Protein AF-A0A3A8RUG5-F1 (afdb_monomer_lite)

Foldseek 3Di:
DDPDDQQQAKKKKWKAFPPPRFTAEPVRHGDPDPDDGDIDTDRHPVVLVVVQVVVCVVPQRMKIWIAGPSVRDIDIDHRDPVPD

Radius of gyration: 13.87 Å; chains: 1; bounding box: 45×22×36 Å

pLDDT: mean 82.15, std 13.66, range [41.16, 93.88]

Secondary structure (DSSP, 8-state):
-PPPPTT-PPEEEEEEETTT--EE-TTS-B---SSPPP-EEESSHHHHHHHHHHHHHH-TTEEEEEEETTTTEEEEEE--GGG-

Structure (mmCIF, N/CA/C/O backbone):
data_AF-A0A3A8RUG5-F1
#
_entry.id   AF-A0A3A8RUG5-F1
#
loop_
_atom_site.group_PDB
_atom_site.id
_atom_site.type_symbol
_atom_site.label_atom_id
_atom_site.label_alt_id
_atom_site.label_comp_id
_atom_site.label_asym_id
_atom_site.label_entity_id
_atom_site.label_seq_id
_atom_site.pdbx_PDB_ins_code
_atom_site.Cartn_x
_atom_site.Cartn_y
_atom_site.Cartn_z
_atom_site.occupancy
_atom_site.B_iso_or_equiv
_atom_site.auth_seq_id
_atom_site.auth_comp_id
_atom_site.auth_asym_id
_atom_site.auth_atom_id
_atom_site.pdbx_PDB_model_num
ATOM 1 N N . MET A 1 1 ? 32.337 6.268 -8.281 1.00 47.75 1 MET A N 1
ATOM 2 C CA . MET A 1 1 ? 30.884 6.051 -8.446 1.00 47.75 1 MET A CA 1
ATOM 3 C C . MET A 1 1 ? 30.529 4.824 -7.626 1.00 47.75 1 MET A C 1
ATOM 5 O O . MET A 1 1 ? 31.029 3.753 -7.938 1.00 47.75 1 MET A O 1
ATOM 9 N N . THR A 1 2 ? 29.809 4.992 -6.519 1.00 41.16 2 THR A N 1
ATOM 10 C CA . THR A 1 2 ? 29.435 3.885 -5.622 1.00 41.16 2 THR A CA 1
ATOM 11 C C . THR A 1 2 ? 28.222 3.167 -6.217 1.00 41.16 2 THR A C 1
ATOM 13 O O . THR A 1 2 ? 27.291 3.862 -6.629 1.00 41.16 2 THR A O 1
ATOM 16 N N . PRO A 1 3 ? 28.210 1.826 -6.321 1.00 50.62 3 PRO A N 1
ATOM 17 C CA . PRO A 1 3 ? 27.029 1.111 -6.791 1.00 50.62 3 PRO A CA 1
ATOM 18 C C . PRO A 1 3 ? 25.841 1.387 -5.853 1.00 50.62 3 PRO A C 1
ATOM 20 O O . PRO A 1 3 ? 26.056 1.548 -4.646 1.00 50.62 3 PRO A O 1
ATOM 23 N N . PRO A 1 4 ? 24.601 1.459 -6.372 1.00 53.34 4 PRO A N 1
ATOM 24 C CA . PRO A 1 4 ? 23.423 1.530 -5.520 1.00 53.34 4 PRO A CA 1
ATOM 25 C C . PRO A 1 4 ? 23.414 0.305 -4.601 1.00 53.34 4 PRO A C 1
ATOM 27 O O . PRO A 1 4 ? 23.654 -0.821 -5.045 1.00 53.34 4 PRO A O 1
ATOM 30 N N . LEU A 1 5 ? 23.213 0.542 -3.306 1.00 54.25 5 LEU A N 1
ATOM 31 C CA . LEU A 1 5 ? 23.158 -0.516 -2.305 1.00 54.25 5 LEU A CA 1
ATOM 32 C C . LEU A 1 5 ? 22.046 -1.513 -2.692 1.00 54.25 5 LEU A C 1
ATOM 34 O O . LEU A 1 5 ? 20.939 -1.089 -3.035 1.00 54.25 5 LEU A O 1
ATOM 38 N N . PRO A 1 6 ? 22.295 -2.832 -2.645 1.00 46.88 6 PRO A N 1
ATOM 39 C CA . PRO A 1 6 ? 21.236 -3.812 -2.857 1.00 46.88 6 PRO A CA 1
ATOM 40 C C . PRO A 1 6 ? 20.128 -3.572 -1.820 1.00 46.88 6 PRO A C 1
ATOM 42 O O . PRO A 1 6 ? 20.378 -3.611 -0.618 1.00 46.88 6 PRO A O 1
ATOM 45 N N . GLY A 1 7 ? 18.918 -3.256 -2.294 1.00 52.38 7 GLY A N 1
ATOM 46 C CA . GLY A 1 7 ? 17.770 -2.890 -1.451 1.00 52.38 7 GLY A CA 1
ATOM 47 C C . GLY A 1 7 ? 17.297 -1.432 -1.551 1.00 52.38 7 GLY A C 1
ATOM 48 O O . GLY A 1 7 ? 16.303 -1.091 -0.913 1.00 52.38 7 GLY A O 1
ATOM 49 N N . THR A 1 8 ? 17.933 -0.578 -2.362 1.00 59.62 8 THR A N 1
ATOM 50 C CA . THR A 1 8 ? 17.520 0.828 -2.582 1.00 59.62 8 THR A CA 1
ATOM 51 C C . THR A 1 8 ? 16.634 1.012 -3.820 1.00 59.62 8 THR A C 1
ATOM 53 O O . THR A 1 8 ? 16.853 1.921 -4.621 1.00 59.62 8 THR A O 1
ATOM 56 N N . GLY A 1 9 ? 15.678 0.109 -4.043 1.00 65.38 9 GLY A N 1
ATOM 57 C CA . GLY A 1 9 ? 14.651 0.306 -5.069 1.00 65.38 9 GLY A CA 1
ATOM 58 C C . GLY A 1 9 ? 13.570 1.282 -4.590 1.00 65.38 9 GLY A C 1
ATOM 59 O O . GLY A 1 9 ? 13.287 1.300 -3.388 1.00 65.38 9 GLY A O 1
ATOM 60 N N . PRO A 1 10 ? 12.944 2.063 -5.493 1.00 83.44 10 PRO A N 1
ATOM 61 C CA . PRO A 1 10 ? 11.834 2.929 -5.115 1.00 83.44 10 PRO A CA 1
ATOM 62 C C . PRO A 1 10 ? 10.695 2.090 -4.527 1.00 83.44 10 PRO A C 1
ATOM 64 O O . PRO A 1 10 ? 10.362 1.013 -5.032 1.00 83.44 10 PRO A O 1
ATOM 67 N N . VAL A 1 11 ? 10.111 2.576 -3.436 1.00 90.50 11 VAL A N 1
ATOM 68 C CA . VAL A 1 11 ? 8.929 1.978 -2.814 1.00 90.50 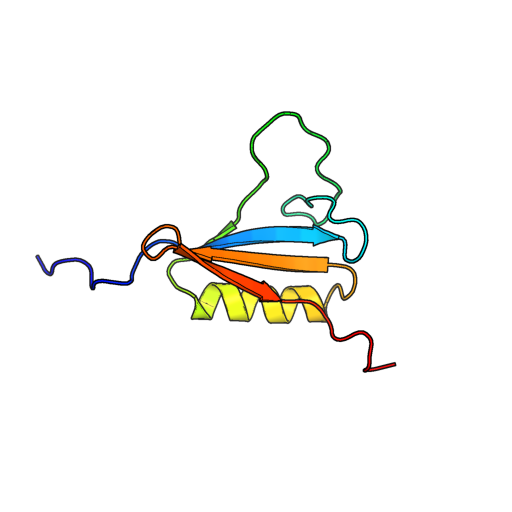11 VAL A CA 1
ATOM 69 C C . VAL A 1 11 ? 7.700 2.669 -3.372 1.00 90.50 11 VAL A C 1
ATOM 71 O O . VAL A 1 11 ? 7.590 3.888 -3.317 1.00 90.50 11 VAL A O 1
ATOM 74 N N . GLN A 1 12 ? 6.762 1.886 -3.878 1.00 92.56 12 GLN A N 1
ATOM 75 C CA . GLN A 1 12 ? 5.494 2.357 -4.408 1.00 92.56 12 GLN A CA 1
ATOM 76 C C . GLN A 1 12 ? 4.402 2.183 -3.355 1.00 92.56 12 GLN A C 1
ATOM 78 O O . GLN A 1 12 ? 4.202 1.085 -2.843 1.00 92.56 12 GLN A O 1
ATOM 83 N N . VAL A 1 13 ? 3.674 3.249 -3.046 1.00 92.56 13 VAL A N 1
ATOM 84 C CA . VAL A 1 13 ? 2.513 3.234 -2.154 1.00 92.56 13 VAL A CA 1
ATOM 85 C C . VAL A 1 13 ? 1.255 3.419 -2.982 1.00 92.56 13 VAL A C 1
ATOM 87 O O . VAL A 1 13 ? 1.109 4.413 -3.689 1.00 92.56 13 VAL A O 1
ATOM 90 N N . THR A 1 14 ? 0.332 2.470 -2.880 1.00 92.62 14 THR A N 1
ATOM 91 C CA . THR A 1 14 ? -1.035 2.594 -3.401 1.00 92.62 14 THR A CA 1
ATOM 92 C C . THR A 1 14 ? -1.980 2.857 -2.237 1.00 92.62 14 THR A C 1
ATOM 94 O O . THR A 1 14 ? -1.882 2.187 -1.210 1.00 92.62 14 THR A O 1
ATOM 97 N N . LEU A 1 15 ? -2.893 3.812 -2.388 1.00 92.38 15 LEU A N 1
ATOM 98 C CA . LEU A 1 15 ? -3.946 4.065 -1.406 1.00 92.38 15 LEU A CA 1
ATOM 99 C C . LEU A 1 15 ? -5.200 3.284 -1.800 1.00 92.38 15 LEU A C 1
ATOM 101 O O . LEU A 1 15 ? -5.546 3.239 -2.980 1.00 92.38 15 LEU A O 1
ATOM 105 N N . ALA A 1 16 ? -5.890 2.695 -0.831 1.00 91.50 16 ALA A N 1
ATOM 106 C CA . ALA A 1 16 ? -7.171 2.033 -1.042 1.00 91.50 16 ALA A CA 1
ATOM 107 C C . ALA A 1 16 ? -8.130 2.304 0.121 1.00 91.50 16 ALA A C 1
ATOM 109 O O . ALA A 1 16 ? -7.713 2.632 1.228 1.00 91.50 16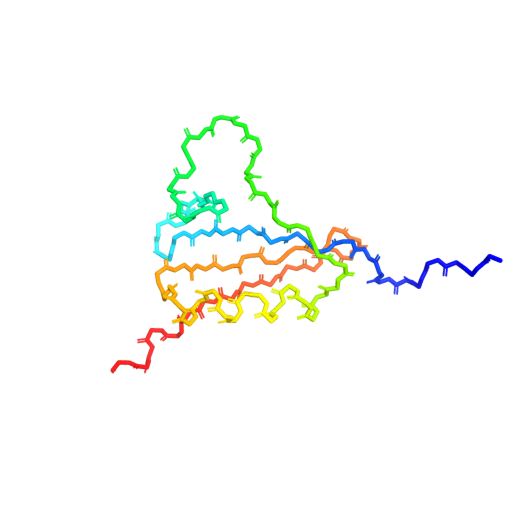 ALA A O 1
ATOM 110 N N . GLU A 1 17 ? -9.429 2.207 -0.132 1.00 90.38 17 GLU A N 1
ATOM 111 C CA . GLU A 1 17 ? -10.454 2.307 0.902 1.00 90.38 17 GLU A CA 1
ATOM 112 C C . GLU A 1 17 ? -10.569 0.976 1.661 1.00 90.38 17 GLU A C 1
ATOM 114 O O . GLU A 1 17 ? -10.727 -0.096 1.066 1.00 90.38 17 GLU A O 1
ATOM 119 N N . VAL A 1 18 ? -10.516 1.053 2.991 1.00 84.25 18 VAL A N 1
ATOM 120 C CA . VAL A 1 18 ? -10.649 -0.103 3.882 1.00 84.25 18 VAL A CA 1
ATOM 121 C C . VAL A 1 18 ? -12.010 -0.767 3.644 1.00 84.25 18 VAL A C 1
ATOM 123 O O . VAL A 1 18 ? -13.033 -0.097 3.512 1.00 84.25 18 VAL A O 1
ATOM 126 N N . ASN A 1 19 ? -12.031 -2.102 3.624 1.00 82.06 19 ASN A N 1
ATOM 127 C CA . ASN A 1 19 ? -13.192 -2.978 3.383 1.00 82.06 19 ASN A CA 1
ATOM 128 C C . ASN A 1 19 ? -13.703 -3.057 1.939 1.00 82.06 19 ASN A C 1
ATOM 130 O O . ASN A 1 19 ? -14.287 -4.080 1.586 1.00 82.06 19 ASN A O 1
ATOM 134 N N . THR A 1 20 ? -13.509 -2.033 1.105 1.00 83.44 20 THR A N 1
ATOM 135 C CA . THR A 1 20 ? -13.967 -2.075 -0.296 1.00 83.44 20 THR A CA 1
ATOM 136 C C . THR A 1 20 ? -12.846 -2.396 -1.276 1.00 83.44 20 THR A C 1
ATOM 138 O O . THR A 1 20 ? -13.128 -2.864 -2.378 1.00 83.44 20 THR A O 1
ATOM 141 N N . GLY A 1 21 ? -11.583 -2.168 -0.895 1.00 81.62 21 GLY A N 1
ATOM 142 C CA . GLY A 1 21 ? -10.422 -2.399 -1.759 1.00 81.62 21 GLY A CA 1
ATOM 143 C C . GLY A 1 21 ? -10.377 -1.464 -2.971 1.00 81.62 21 GLY A C 1
ATOM 144 O O . GLY A 1 21 ? -9.600 -1.686 -3.900 1.00 81.62 21 GLY A O 1
ATOM 145 N N . ILE A 1 22 ? -11.219 -0.424 -2.990 1.00 87.69 22 ILE A N 1
ATOM 146 C CA . ILE A 1 22 ? -11.259 0.556 -4.072 1.00 87.69 22 ILE A CA 1
ATOM 147 C C . ILE A 1 22 ? -9.998 1.407 -3.982 1.00 87.69 22 ILE A C 1
ATOM 149 O O . ILE A 1 22 ? -9.764 2.058 -2.965 1.00 87.69 22 ILE A O 1
ATOM 153 N N . VAL A 1 23 ? -9.212 1.431 -5.057 1.00 88.94 23 VAL A N 1
ATOM 154 C CA . VAL A 1 23 ? -8.022 2.282 -5.151 1.00 88.94 23 VAL A CA 1
ATOM 155 C C . VAL A 1 23 ? -8.433 3.750 -5.060 1.00 88.94 23 VAL A C 1
ATOM 157 O O . VAL A 1 23 ? -9.410 4.183 -5.674 1.00 88.94 23 VAL A O 1
ATOM 160 N N . LEU A 1 24 ? -7.674 4.519 -4.293 1.00 88.69 24 LEU A N 1
ATOM 161 C CA . LEU A 1 24 ? -7.847 5.951 -4.127 1.00 88.69 24 LEU A CA 1
ATOM 162 C C . LEU A 1 24 ? -6.760 6.705 -4.895 1.00 88.69 24 LEU A C 1
ATOM 164 O O . LEU A 1 24 ? -5.629 6.240 -5.020 1.00 88.69 24 LEU A O 1
ATOM 168 N N . ASP A 1 25 ? -7.101 7.887 -5.392 1.00 85.94 25 ASP A N 1
ATOM 169 C CA . ASP A 1 25 ? -6.144 8.834 -5.944 1.00 85.94 25 ASP A CA 1
ATOM 170 C C . ASP A 1 25 ? -5.300 9.508 -4.848 1.00 85.94 25 ASP A C 1
ATOM 172 O O . ASP A 1 25 ? -5.493 9.313 -3.643 1.00 85.94 25 ASP A O 1
ATOM 176 N N . THR A 1 26 ? -4.344 10.341 -5.261 1.00 79.44 26 THR A N 1
ATOM 177 C CA . THR A 1 26 ? -3.451 11.069 -4.344 1.00 79.44 26 THR A CA 1
ATOM 178 C C . THR A 1 26 ? -4.191 12.060 -3.434 1.00 79.44 26 THR A C 1
ATOM 180 O O . THR A 1 26 ? -3.671 12.431 -2.376 1.00 79.44 26 THR A O 1
ATOM 183 N N . HIS A 1 27 ? -5.420 12.437 -3.797 1.00 78.81 27 HIS A N 1
ATOM 184 C CA . HIS A 1 27 ? -6.320 13.295 -3.031 1.00 78.81 27 HIS A CA 1
ATOM 185 C C . HIS A 1 27 ? -7.304 12.507 -2.146 1.00 78.81 27 HIS A C 1
ATOM 187 O O . HIS A 1 27 ? -8.101 13.125 -1.442 1.00 78.81 27 HIS A O 1
ATOM 193 N N . GLY A 1 28 ? -7.250 11.170 -2.144 1.00 76.19 28 GLY A N 1
ATOM 194 C CA . GLY A 1 28 ? -8.142 10.311 -1.360 1.00 76.19 28 GLY A CA 1
ATOM 195 C C . GLY A 1 28 ? -9.522 10.086 -1.989 1.00 76.19 28 GLY A C 1
ATOM 196 O O . GLY A 1 28 ? -10.442 9.650 -1.300 1.00 76.19 28 GLY A O 1
ATOM 197 N N . ARG A 1 29 ? -9.707 10.385 -3.279 1.00 85.31 29 ARG A N 1
ATOM 198 C CA . ARG A 1 29 ? -10.956 10.115 -4.007 1.00 85.31 29 ARG A CA 1
ATOM 199 C C . ARG A 1 29 ? -10.878 8.760 -4.688 1.00 85.31 29 ARG A C 1
ATOM 201 O O . ARG A 1 29 ? -9.811 8.338 -5.111 1.00 85.31 29 ARG A O 1
ATOM 208 N N . ARG A 1 30 ? -12.018 8.088 -4.847 1.00 86.56 30 ARG A N 1
ATOM 209 C CA . ARG A 1 30 ? -12.080 6.800 -5.549 1.00 86.56 30 ARG A CA 1
ATOM 210 C C . ARG A 1 30 ? -11.572 6.947 -6.981 1.00 86.56 30 ARG A C 1
ATOM 212 O O . ARG A 1 30 ? -12.128 7.711 -7.770 1.00 86.56 30 ARG A O 1
ATOM 219 N N . PHE A 1 31 ? -10.534 6.192 -7.308 1.00 84.62 31 PHE A N 1
ATOM 220 C CA . PHE A 1 31 ? -10.005 6.090 -8.654 1.00 84.62 31 PHE A CA 1
ATOM 221 C C . PHE A 1 31 ? -10.820 5.047 -9.426 1.00 84.62 31 PHE A C 1
ATOM 223 O O . PHE A 1 31 ? -10.707 3.848 -9.186 1.00 84.62 31 PHE A O 1
ATOM 230 N N . VAL A 1 32 ? -11.663 5.512 -10.352 1.00 78.38 32 VAL A N 1
ATOM 231 C CA . VAL A 1 32 ? -12.540 4.666 -11.192 1.00 78.38 32 VAL A CA 1
ATOM 232 C C . VAL A 1 32 ? -12.097 4.714 -12.665 1.00 78.38 32 VAL A C 1
ATOM 234 O O . VAL A 1 32 ? -12.909 4.693 -13.585 1.00 78.38 32 VAL A O 1
ATOM 237 N N . GLY A 1 33 ? -10.791 4.864 -12.904 1.00 76.88 33 GLY A N 1
ATOM 238 C CA . GLY A 1 33 ? -10.207 4.932 -14.245 1.00 76.88 33 GLY A CA 1
ATOM 239 C C . GLY A 1 33 ? -9.752 3.566 -14.766 1.00 76.88 33 GLY A C 1
ATOM 240 O O . GLY A 1 33 ? -9.376 2.698 -13.989 1.00 76.88 33 GLY A O 1
ATOM 241 N N . GLY A 1 34 ? -9.723 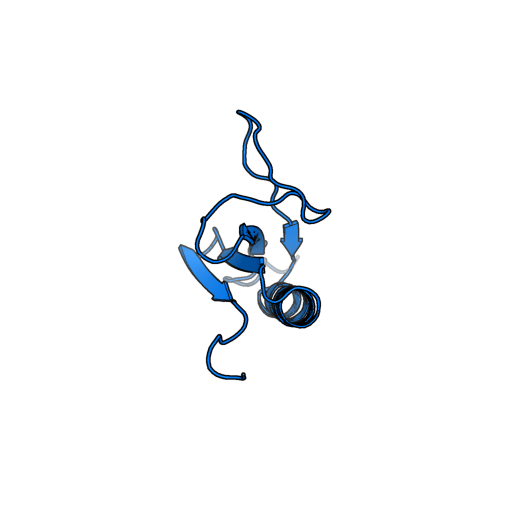3.391 -16.093 1.00 75.88 34 GLY A N 1
ATOM 242 C CA . GLY A 1 34 ? -9.161 2.195 -16.750 1.00 75.88 34 GLY A CA 1
ATOM 243 C C . GLY A 1 34 ? -7.630 2.198 -16.893 1.00 75.88 34 GLY A C 1
ATOM 244 O O . GLY A 1 34 ? -7.075 1.320 -17.546 1.00 75.88 34 GLY A O 1
ATOM 245 N N . GLY A 1 35 ? -6.955 3.213 -16.343 1.00 78.00 35 GLY A N 1
ATOM 246 C CA . GLY A 1 35 ? -5.498 3.348 -16.366 1.00 78.00 35 GLY A CA 1
ATOM 247 C C . GLY A 1 35 ? -4.811 2.627 -15.202 1.00 78.00 35 GLY A C 1
ATOM 248 O O . GLY A 1 35 ? -5.487 2.077 -14.329 1.00 78.00 35 GLY A O 1
ATOM 249 N N . PRO A 1 36 ? -3.466 2.638 -15.159 1.00 79.81 36 PRO A N 1
ATOM 250 C CA . PRO A 1 36 ? -2.739 2.110 -14.015 1.00 79.81 36 PRO A CA 1
ATOM 251 C C . PRO A 1 36 ? -3.152 2.854 -12.735 1.00 79.81 36 PRO A C 1
ATOM 253 O O . PRO A 1 36 ? -3.417 4.060 -12.788 1.00 79.81 36 PRO A O 1
ATOM 256 N N . PRO A 1 37 ? -3.216 2.154 -11.589 1.00 79.88 37 PRO A N 1
ATOM 257 C CA . PRO A 1 37 ? -3.557 2.786 -10.327 1.00 79.88 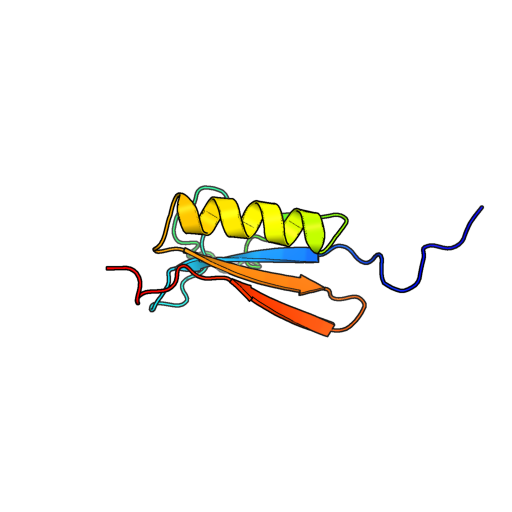37 PRO A CA 1
ATOM 258 C C . PRO A 1 37 ? -2.528 3.876 -9.994 1.00 79.88 37 PRO A C 1
ATOM 260 O O . PRO A 1 37 ? -1.333 3.682 -10.237 1.00 79.88 37 PRO A O 1
ATOM 263 N N . PRO A 1 38 ? -2.963 5.015 -9.435 1.00 86.25 38 PRO A N 1
ATOM 264 C CA . PRO A 1 38 ? -2.045 6.038 -8.966 1.00 86.25 38 PRO A CA 1
ATOM 265 C C . PRO A 1 38 ? -1.166 5.464 -7.851 1.00 86.25 38 PRO A C 1
ATOM 267 O O . PRO A 1 38 ? -1.658 4.918 -6.862 1.00 86.25 38 PRO A O 1
ATOM 270 N N . VAL A 1 39 ? 0.146 5.598 -8.028 1.00 89.81 39 VAL A N 1
ATOM 271 C CA . VAL A 1 39 ? 1.155 5.189 -7.050 1.00 89.81 39 VAL A CA 1
ATOM 272 C C . VAL A 1 39 ? 1.971 6.398 -6.616 1.00 89.81 39 VAL A C 1
ATOM 274 O O . VAL A 1 39 ? 2.273 7.282 -7.416 1.00 89.81 39 VAL A O 1
ATOM 277 N N . LEU A 1 40 ? 2.315 6.437 -5.335 1.00 89.69 40 LEU A N 1
ATOM 278 C CA . LEU A 1 40 ? 3.267 7.386 -4.769 1.00 89.69 40 LEU A CA 1
ATOM 279 C C . LEU A 1 40 ? 4.617 6.688 -4.638 1.00 89.69 40 LEU A C 1
ATOM 281 O O . LEU A 1 40 ? 4.681 5.598 -4.077 1.00 89.69 40 LEU A O 1
ATOM 285 N N . GLU A 1 41 ? 5.685 7.297 -5.141 1.00 91.00 41 GL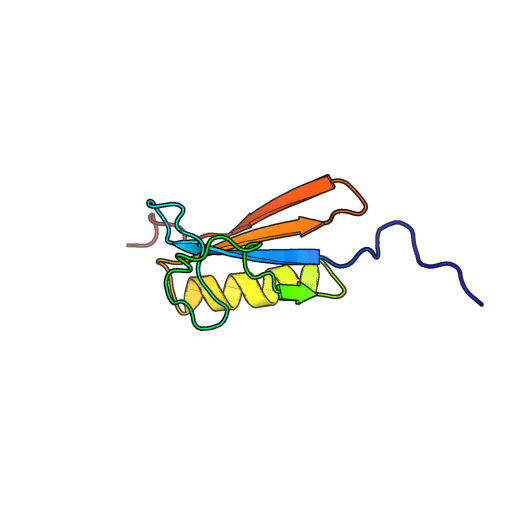U A N 1
ATOM 286 C CA . GLU A 1 41 ? 7.026 6.711 -5.091 1.00 91.00 41 GLU A CA 1
ATOM 287 C C . GLU A 1 41 ? 7.867 7.361 -3.992 1.00 91.00 41 GLU A C 1
ATOM 289 O O . GLU A 1 41 ? 7.903 8.584 -3.859 1.00 91.00 41 GLU A O 1
ATOM 294 N N . PHE A 1 42 ? 8.551 6.531 -3.211 1.00 89.62 42 PHE A N 1
ATOM 295 C CA . PHE A 1 42 ? 9.414 6.930 -2.104 1.00 89.62 42 PHE A CA 1
ATOM 296 C C . PHE A 1 42 ? 10.807 6.333 -2.277 1.00 89.62 42 PHE A C 1
ATOM 298 O O . PHE A 1 42 ? 10.962 5.237 -2.822 1.00 89.62 42 PHE A O 1
ATOM 305 N N . ALA A 1 43 ? 11.828 7.026 -1.770 1.00 86.62 43 ALA A N 1
ATOM 306 C CA . ALA A 1 43 ? 13.211 6.567 -1.867 1.00 86.62 43 ALA A CA 1
ATOM 307 C C . ALA A 1 43 ? 13.509 5.380 -0.931 1.00 86.62 43 ALA A C 1
ATOM 309 O O . ALA A 1 43 ? 14.443 4.616 -1.176 1.00 86.62 43 ALA A O 1
ATOM 310 N N . SER A 1 44 ? 12.725 5.212 0.142 1.00 87.25 44 SER A N 1
ATOM 311 C CA . SER A 1 44 ? 12.921 4.164 1.148 1.00 87.25 44 SER A CA 1
ATOM 312 C C . SER A 1 44 ? 11.601 3.630 1.726 1.00 87.25 44 SER A C 1
ATOM 314 O O . SER A 1 44 ? 10.556 4.279 1.652 1.00 87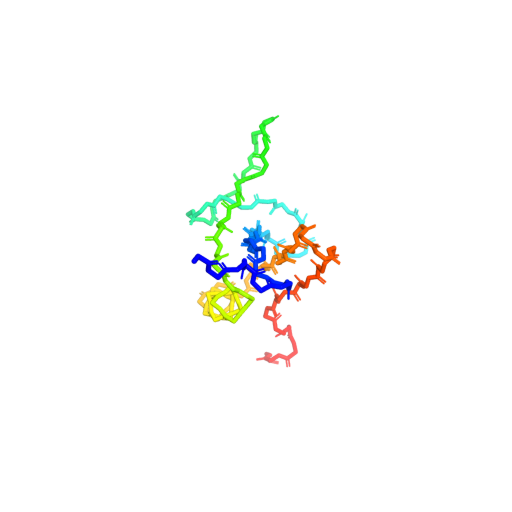.25 44 SER A O 1
ATOM 316 N N . LEU A 1 45 ? 11.648 2.437 2.343 1.00 88.81 45 LEU A N 1
ATOM 317 C CA . LEU A 1 45 ? 10.491 1.900 3.087 1.00 88.81 45 LEU A CA 1
ATOM 318 C C . LEU A 1 45 ? 10.171 2.745 4.317 1.00 88.81 45 LEU A C 1
ATOM 320 O O . LEU A 1 45 ? 9.012 2.826 4.700 1.00 88.81 45 LEU A O 1
ATOM 324 N N . GLU A 1 46 ? 11.181 3.343 4.945 1.00 89.56 46 GLU A N 1
ATOM 325 C CA . GLU A 1 46 ? 10.995 4.153 6.145 1.00 89.56 46 GLU A CA 1
ATOM 326 C C . GLU A 1 46 ? 10.137 5.387 5.846 1.00 89.56 46 GLU A C 1
ATOM 328 O O . GLU A 1 46 ? 9.133 5.614 6.520 1.00 89.56 46 GLU A O 1
ATOM 333 N N . GLU A 1 47 ? 10.453 6.113 4.771 1.00 89.88 47 GLU A N 1
ATOM 334 C CA . GLU A 1 47 ? 9.656 7.257 4.315 1.00 89.88 47 GLU A CA 1
ATOM 335 C C . GLU A 1 47 ? 8.235 6.840 3.919 1.00 89.88 47 GLU A C 1
ATOM 337 O O . GLU A 1 47 ? 7.260 7.471 4.335 1.00 89.88 47 GLU A O 1
ATOM 342 N N . ALA A 1 48 ? 8.105 5.740 3.169 1.00 91.50 48 ALA A N 1
ATOM 343 C CA . ALA A 1 48 ? 6.808 5.210 2.758 1.00 91.50 48 ALA A CA 1
ATOM 344 C C . ALA A 1 48 ? 5.940 4.808 3.963 1.00 91.50 48 ALA A C 1
ATOM 346 O O . ALA A 1 48 ? 4.733 5.072 3.983 1.00 91.50 48 ALA A O 1
ATOM 347 N N . ARG A 1 49 ? 6.544 4.200 4.993 1.00 91.81 49 ARG A N 1
ATOM 348 C CA . ARG A 1 49 ? 5.872 3.839 6.248 1.00 91.81 49 ARG A CA 1
ATOM 349 C C . ARG A 1 49 ? 5.467 5.070 7.037 1.00 91.81 49 ARG A C 1
ATOM 351 O O . ARG A 1 49 ? 4.320 5.129 7.463 1.00 91.81 49 ARG A O 1
ATOM 358 N N . ALA A 1 50 ? 6.351 6.055 7.192 1.00 92.38 50 ALA A N 1
ATOM 359 C CA . ALA A 1 50 ? 6.043 7.294 7.904 1.00 92.38 50 ALA A CA 1
ATOM 360 C C . ALA A 1 50 ? 4.874 8.045 7.245 1.00 92.38 50 ALA A C 1
ATOM 362 O O . ALA A 1 50 ? 3.927 8.453 7.923 1.00 92.38 50 ALA A O 1
ATOM 363 N N . PHE A 1 51 ? 4.886 8.153 5.911 1.00 91.94 51 PHE A N 1
ATOM 364 C CA . PHE A 1 51 ? 3.766 8.702 5.148 1.00 91.94 51 PHE A CA 1
ATOM 365 C C . PHE A 1 51 ? 2.478 7.907 5.384 1.00 91.94 51 PHE A C 1
ATOM 367 O O . PHE A 1 51 ? 1.426 8.486 5.658 1.00 91.94 51 PHE A O 1
ATOM 374 N N . SER A 1 52 ? 2.562 6.578 5.306 1.00 92.50 52 SER A N 1
ATOM 375 C CA . SER A 1 52 ? 1.402 5.699 5.437 1.00 92.50 52 SER A CA 1
ATOM 376 C C . SER A 1 52 ? 0.801 5.739 6.836 1.00 92.50 52 SER A C 1
ATOM 378 O O . SER A 1 52 ? -0.410 5.873 6.959 1.00 92.50 52 SER A O 1
ATOM 380 N N . GLN A 1 53 ? 1.628 5.712 7.883 1.00 92.38 53 GLN A N 1
ATOM 381 C CA . GLN A 1 53 ? 1.202 5.839 9.278 1.00 92.38 53 GLN A CA 1
ATOM 382 C C . GLN A 1 53 ? 0.466 7.154 9.523 1.00 92.38 53 GLN A C 1
ATOM 384 O O . GLN A 1 53 ? -0.617 7.158 10.104 1.00 92.38 53 GLN A O 1
ATOM 389 N N . ARG A 1 54 ? 1.009 8.268 9.024 1.00 91.75 54 ARG A N 1
ATOM 390 C CA . ARG A 1 54 ? 0.331 9.561 9.116 1.00 91.75 54 ARG A CA 1
ATOM 391 C C . ARG A 1 54 ? -1.000 9.547 8.362 1.00 91.75 54 ARG A C 1
ATOM 393 O O . ARG A 1 54 ? -2.007 10.013 8.887 1.00 91.75 54 ARG A O 1
ATOM 400 N N . ARG A 1 55 ? -1.028 8.973 7.154 1.00 90.88 55 ARG A N 1
ATOM 401 C CA . ARG A 1 55 ? -2.239 8.915 6.326 1.00 90.88 55 ARG A CA 1
ATOM 402 C C . ARG A 1 55 ? -3.359 8.112 6.989 1.00 90.88 55 ARG A C 1
ATOM 404 O O . ARG A 1 55 ? -4.487 8.591 6.997 1.00 90.88 55 ARG A O 1
ATOM 411 N N . ILE A 1 56 ? -3.064 6.942 7.558 1.00 91.75 56 ILE A N 1
ATOM 412 C CA . ILE A 1 56 ? -4.075 6.112 8.237 1.00 91.75 56 ILE A CA 1
ATOM 413 C C . ILE A 1 56 ? -4.544 6.726 9.564 1.00 91.75 56 ILE A C 1
ATOM 415 O O . ILE A 1 56 ? -5.676 6.492 9.971 1.00 91.75 56 ILE A O 1
ATOM 419 N N . GLN A 1 57 ? -3.712 7.535 10.232 1.00 90.31 57 GLN A N 1
ATOM 420 C CA . GLN A 1 57 ? -4.124 8.294 11.419 1.00 90.31 57 GLN A CA 1
ATOM 421 C C . GLN A 1 57 ? -5.075 9.441 11.058 1.00 90.31 57 GLN A C 1
ATOM 423 O O . GLN A 1 57 ? -6.080 9.645 11.734 1.00 90.31 57 GLN A O 1
ATOM 428 N N . GLU A 1 58 ? -4.777 10.179 9.986 1.00 89.75 58 GLU A N 1
ATOM 429 C CA . GLU A 1 58 ? -5.628 11.270 9.494 1.00 89.75 58 GLU A CA 1
ATOM 430 C C . GLU A 1 58 ? -6.923 10.742 8.848 1.00 89.75 58 GLU A C 1
ATOM 432 O O . GLU A 1 58 ? -7.966 11.391 8.916 1.00 89.75 58 GLU A O 1
ATOM 437 N N . GLN A 1 59 ? -6.865 9.570 8.207 1.00 88.94 59 GLN A N 1
ATOM 438 C CA . GLN A 1 59 ? -7.968 8.958 7.465 1.00 88.94 59 GLN A CA 1
ATOM 439 C C . GLN A 1 59 ? -8.037 7.446 7.753 1.00 88.94 59 GLN A C 1
ATOM 441 O O . GLN A 1 59 ? -7.554 6.644 6.953 1.00 88.94 59 GLN A O 1
ATOM 446 N N . PRO A 1 60 ? -8.680 7.018 8.856 1.00 88.62 60 PRO A N 1
ATOM 447 C CA . PRO A 1 60 ? -8.709 5.609 9.274 1.00 88.62 60 PRO A CA 1
ATOM 448 C C . PRO A 1 60 ? -9.469 4.678 8.317 1.00 88.62 60 PRO A C 1
ATOM 450 O O . PRO A 1 60 ? -9.357 3.461 8.406 1.00 88.62 60 PRO A O 1
ATOM 453 N N . GLN A 1 61 ? -10.234 5.245 7.385 1.00 88.38 61 GLN A N 1
ATOM 454 C CA . GLN A 1 61 ? -10.903 4.529 6.296 1.00 88.38 61 GLN A CA 1
ATOM 455 C C . GLN A 1 61 ? -9.991 4.230 5.096 1.00 88.38 61 GLN A C 1
ATOM 457 O O . GLN A 1 61 ? -10.460 3.666 4.111 1.00 88.38 61 GLN A O 1
ATOM 462 N N . VAL A 1 62 ? -8.716 4.625 5.148 1.00 89.81 62 VAL A N 1
ATOM 463 C CA . VAL A 1 62 ? -7.719 4.379 4.101 1.00 89.81 62 VAL A CA 1
ATOM 464 C C . VAL A 1 62 ? -6.736 3.309 4.568 1.00 89.81 62 VAL A C 1
ATOM 466 O O . VAL A 1 62 ? -6.297 3.312 5.717 1.00 89.81 62 VAL A O 1
ATOM 469 N N . GLU A 1 63 ? -6.371 2.408 3.665 1.00 93.25 63 GLU A N 1
ATOM 470 C CA . GLU A 1 63 ? -5.214 1.530 3.789 1.00 93.25 63 GLU A CA 1
ATOM 471 C C . GLU A 1 63 ? -4.155 1.889 2.742 1.00 93.25 63 GLU A C 1
ATOM 473 O O . GLU A 1 63 ? -4.453 2.324 1.627 1.00 93.25 63 GLU A O 1
ATOM 478 N N . CYS A 1 64 ? -2.896 1.722 3.124 1.00 92.88 64 CYS A N 1
ATOM 479 C CA . CYS A 1 64 ? -1.733 1.999 2.302 1.00 92.88 64 CYS A CA 1
ATOM 480 C C . CYS A 1 64 ? -1.031 0.680 1.984 1.00 92.88 64 CYS A C 1
ATOM 482 O O . CYS A 1 64 ? -0.577 -0.023 2.887 1.00 92.88 64 CYS A O 1
ATOM 484 N N . VAL A 1 65 ? -0.909 0.361 0.699 1.00 93.31 65 VAL A N 1
ATOM 485 C CA . VAL A 1 65 ? -0.205 -0.824 0.203 1.00 93.31 65 VAL A CA 1
ATOM 486 C C . VAL A 1 65 ? 1.170 -0.399 -0.299 1.00 93.31 65 VAL A C 1
ATOM 488 O O . VAL A 1 65 ? 1.279 0.236 -1.347 1.00 93.31 65 VAL A O 1
ATOM 491 N N . LEU A 1 66 ? 2.214 -0.752 0.443 1.00 93.88 66 LEU A N 1
ATOM 492 C CA . LEU A 1 66 ? 3.615 -0.528 0.109 1.00 93.88 66 LEU A CA 1
ATOM 493 C C . LEU A 1 66 ? 4.109 -1.713 -0.713 1.00 93.88 66 LEU A C 1
ATOM 495 O O . LEU A 1 66 ? 3.951 -2.865 -0.317 1.00 93.88 66 LEU A O 1
ATOM 499 N N . LYS A 1 67 ? 4.740 -1.434 -1.847 1.00 91.88 67 LYS A N 1
ATOM 500 C CA . LYS A 1 67 ? 5.362 -2.426 -2.718 1.00 91.88 67 LYS A CA 1
ATOM 501 C C . LYS A 1 67 ? 6.775 -1.979 -3.023 1.00 91.88 67 LYS A C 1
ATOM 503 O O . LYS A 1 67 ? 6.984 -0.841 -3.431 1.00 91.88 67 LYS A O 1
ATOM 508 N N . ARG A 1 68 ? 7.747 -2.869 -2.875 1.00 89.69 68 ARG A N 1
ATOM 509 C CA . ARG A 1 68 ? 9.116 -2.628 -3.319 1.00 89.69 68 ARG A CA 1
ATOM 510 C C . ARG A 1 68 ? 9.440 -3.605 -4.452 1.00 89.69 68 ARG A C 1
ATOM 512 O O . ARG A 1 68 ? 9.729 -4.772 -4.201 1.00 89.69 68 ARG A O 1
ATOM 519 N N . PRO A 1 69 ? 9.392 -3.157 -5.717 1.00 84.50 69 PRO A N 1
ATOM 520 C CA . PRO A 1 69 ? 9.604 -4.044 -6.859 1.00 84.50 69 PRO A CA 1
ATOM 521 C C . PRO A 1 69 ? 10.994 -4.691 -6.889 1.00 84.50 69 PRO A C 1
ATOM 523 O O . PRO A 1 69 ? 11.149 -5.765 -7.458 1.00 84.50 69 PRO A O 1
ATOM 526 N N . SER A 1 70 ? 12.002 -4.060 -6.273 1.00 84.06 70 SER A N 1
ATOM 527 C CA . SER A 1 70 ? 13.388 -4.544 -6.300 1.00 84.06 70 SER A CA 1
ATOM 528 C C . SER A 1 70 ? 13.607 -5.869 -5.571 1.00 84.06 70 SER A C 1
ATOM 530 O O . SER A 1 70 ? 14.537 -6.590 -5.913 1.00 84.06 70 SER A O 1
ATOM 532 N N . ASP A 1 71 ? 12.802 -6.170 -4.552 1.00 82.81 71 ASP A N 1
ATOM 533 C CA . ASP A 1 71 ? 12.909 -7.391 -3.739 1.00 82.81 71 ASP A CA 1
ATOM 534 C C . ASP A 1 71 ? 11.566 -8.128 -3.577 1.00 82.81 71 ASP A C 1
ATOM 536 O O . ASP A 1 71 ? 11.491 -9.130 -2.869 1.00 82.81 71 ASP A O 1
ATOM 540 N N . GLY A 1 72 ? 10.504 -7.648 -4.233 1.00 84.12 72 GLY A N 1
ATOM 541 C CA . GLY A 1 72 ? 9.166 -8.231 -4.155 1.00 84.12 72 GLY A CA 1
ATOM 542 C C . GLY A 1 72 ? 8.466 -8.011 -2.812 1.00 84.12 72 GLY A C 1
ATOM 543 O O . GLY A 1 72 ? 7.454 -8.661 -2.551 1.00 84.12 72 GLY A O 1
ATOM 544 N N . HIS A 1 73 ? 8.969 -7.119 -1.953 1.00 87.25 73 HIS A N 1
ATOM 545 C CA . HIS A 1 73 ? 8.347 -6.837 -0.664 1.00 87.25 73 HIS A CA 1
ATOM 546 C C . HIS A 1 73 ? 6.971 -6.184 -0.844 1.00 87.25 73 HIS A C 1
ATOM 548 O O . HIS A 1 73 ? 6.822 -5.226 -1.607 1.00 87.25 73 HIS A O 1
ATOM 554 N N . VAL A 1 74 ? 5.974 -6.678 -0.106 1.00 91.62 74 VAL A N 1
ATOM 555 C CA . VAL A 1 74 ? 4.627 -6.099 -0.038 1.00 91.62 74 VAL A CA 1
ATOM 556 C C . VAL A 1 74 ? 4.207 -5.984 1.422 1.00 91.62 74 VAL A C 1
ATOM 558 O O . VAL A 1 74 ? 4.263 -6.960 2.166 1.00 91.62 74 VAL A O 1
ATOM 561 N N . GLU A 1 75 ? 3.760 -4.798 1.818 1.00 92.50 75 GLU A N 1
ATOM 562 C CA . GLU A 1 75 ? 3.296 -4.487 3.168 1.00 92.50 75 GLU A CA 1
ATOM 563 C C . GLU A 1 75 ? 1.995 -3.682 3.090 1.00 92.50 75 GLU A C 1
ATOM 565 O O . GLU A 1 75 ? 1.848 -2.808 2.239 1.00 92.50 75 GLU A O 1
ATOM 570 N N . VAL A 1 76 ? 1.036 -3.976 3.969 1.00 91.44 76 VAL A N 1
ATOM 571 C CA . VAL A 1 76 ? -0.245 -3.260 4.039 1.00 91.44 76 VAL A CA 1
ATOM 572 C C . VAL A 1 76 ? -0.374 -2.624 5.415 1.00 91.44 76 VAL A C 1
ATOM 574 O O . VAL A 1 76 ? -0.345 -3.325 6.425 1.00 91.44 76 VAL A O 1
ATOM 577 N N . LEU A 1 77 ? -0.539 -1.302 5.451 1.00 91.56 77 LEU A N 1
ATOM 578 C CA . LEU A 1 77 ? -0.819 -0.544 6.667 1.00 91.56 77 LEU A CA 1
ATOM 579 C C . LEU A 1 77 ? -2.257 -0.035 6.638 1.00 91.56 77 LEU A C 1
ATOM 581 O O . LEU A 1 77 ? -2.687 0.580 5.668 1.00 91.56 77 LEU A O 1
ATOM 585 N N . ARG A 1 78 ? -2.987 -0.252 7.727 1.00 90.31 78 ARG A N 1
ATOM 586 C CA . ARG A 1 78 ? -4.366 0.208 7.926 1.00 90.31 78 ARG A CA 1
ATOM 587 C C . ARG A 1 78 ? -4.561 0.590 9.385 1.00 90.31 78 ARG A C 1
ATOM 589 O O . ARG A 1 78 ? -3.854 0.061 10.244 1.00 90.31 78 ARG A O 1
ATOM 596 N N . ALA A 1 79 ? -5.494 1.497 9.665 1.00 86.31 79 ALA A N 1
ATOM 597 C CA . ALA A 1 79 ? -5.863 1.795 11.044 1.00 86.31 79 ALA A CA 1
ATOM 598 C C . ALA A 1 79 ? -6.452 0.537 11.701 1.00 86.31 79 ALA A C 1
ATOM 600 O O . ALA A 1 79 ? -7.233 -0.185 11.076 1.00 86.31 79 ALA A O 1
ATOM 601 N N . ASP A 1 80 ? -6.054 0.253 12.940 1.00 76.19 80 ASP A N 1
ATOM 602 C CA . ASP A 1 80 ? -6.576 -0.897 13.672 1.00 76.19 80 ASP A CA 1
ATOM 603 C C . ASP A 1 80 ? -8.044 -0.627 14.060 1.00 76.19 80 ASP A C 1
ATOM 605 O O . ASP A 1 80 ? -8.314 0.340 14.783 1.00 76.19 80 ASP A O 1
ATOM 609 N N . PRO A 1 81 ? -9.016 -1.436 13.593 1.00 58.81 81 PRO A N 1
ATOM 610 C CA . PRO A 1 81 ? -10.414 -1.253 13.966 1.00 58.81 81 PRO A CA 1
ATOM 611 C C . PRO A 1 81 ? -10.673 -1.515 15.460 1.00 58.81 81 PRO A C 1
ATOM 613 O O . PRO A 1 81 ? -11.732 -1.130 15.952 1.00 58.81 81 PRO A O 1
ATOM 616 N N . ALA A 1 82 ? -9.735 -2.136 16.187 1.00 56.06 82 ALA A N 1
ATOM 617 C CA . ALA A 1 82 ? -9.869 -2.468 17.605 1.00 56.06 82 ALA A CA 1
ATOM 618 C C . ALA A 1 82 ? -9.579 -1.300 18.572 1.00 56.06 82 ALA A C 1
ATOM 620 O O . ALA A 1 82 ? -9.611 -1.502 19.783 1.00 56.06 82 ALA A O 1
ATOM 621 N N . GLN A 1 83 ? -9.310 -0.083 18.080 1.00 49.88 83 GLN A N 1
ATOM 622 C CA . GLN A 1 83 ? -9.101 1.110 18.922 1.00 49.88 83 GLN A CA 1
ATOM 623 C C . GLN A 1 83 ? -10.353 1.994 19.103 1.00 49.88 83 GLN A C 1
ATOM 625 O O . GLN A 1 83 ? -10.227 3.198 19.328 1.00 49.88 83 GLN A O 1
ATOM 630 N N . ARG A 1 84 ? -11.560 1.422 19.005 1.00 47.47 84 ARG A N 1
ATOM 631 C CA . ARG A 1 84 ? -12.821 2.108 19.340 1.00 47.47 84 ARG A CA 1
ATOM 632 C C . ARG A 1 84 ? -13.421 1.619 20.647 1.00 47.47 84 ARG A C 1
ATOM 634 O O . ARG A 1 84 ? -13.453 0.388 20.847 1.00 47.47 84 ARG A O 1
#

Sequence (84 aa):
MTPPLPGTGPVQVTLAEVNTGIVLDTHGRRFVGGGPPPVLEFASLEEARAFSQRRIQEQPQVECVLKRPSDGHVEVLRADPAQR